Protein AF-A0A353MZP3-F1 (afdb_monomer_lite)

pLDDT: mean 72.42, std 16.49, range [34.41, 90.56]

Structure (mmCIF, N/CA/C/O backbone):
data_AF-A0A353MZP3-F1
#
_entry.id   AF-A0A353MZP3-F1
#
loop_
_atom_site.group_PDB
_atom_site.id
_atom_site.type_symbol
_atom_site.label_atom_id
_atom_site.label_alt_id
_atom_site.label_comp_id
_atom_site.label_asym_id
_atom_site.label_entity_id
_atom_site.label_seq_id
_atom_site.pdbx_PDB_ins_code
_atom_site.Cartn_x
_atom_site.Cartn_y
_atom_site.Cartn_z
_atom_site.occupancy
_atom_site.B_iso_or_equiv
_atom_site.auth_seq_id
_atom_site.auth_comp_id
_atom_site.auth_asym_id
_atom_site.auth_atom_id
_atom_site.pdbx_PDB_model_num
ATOM 1 N N . MET A 1 1 ? -11.191 3.574 20.725 1.00 36.97 1 MET A N 1
ATOM 2 C CA . MET A 1 1 ? -10.470 3.127 19.517 1.00 36.97 1 MET A CA 1
ATOM 3 C C . MET A 1 1 ? -11.406 2.158 18.813 1.00 36.97 1 MET A C 1
ATOM 5 O O . MET A 1 1 ? -11.635 1.084 19.349 1.00 36.97 1 MET A O 1
ATOM 9 N N . ASN A 1 2 ? -12.088 2.590 17.748 1.00 42.94 2 ASN A N 1
ATOM 10 C CA . ASN A 1 2 ? -12.991 1.704 17.008 1.00 42.94 2 ASN A CA 1
ATOM 11 C C . ASN A 1 2 ? -12.104 0.687 16.292 1.00 42.94 2 ASN A C 1
ATOM 13 O O . ASN A 1 2 ? -11.381 1.053 15.367 1.00 42.94 2 ASN A O 1
ATOM 17 N N . ILE A 1 3 ? -12.081 -0.548 16.783 1.00 54.28 3 ILE A N 1
ATOM 18 C CA . ILE A 1 3 ? -11.418 -1.648 16.094 1.00 54.28 3 ILE A CA 1
ATOM 19 C C . ILE A 1 3 ? -12.258 -1.867 14.838 1.00 54.28 3 ILE A C 1
ATOM 21 O O . ILE A 1 3 ? -13.345 -2.433 14.917 1.00 54.28 3 ILE A O 1
ATOM 25 N N . ARG A 1 4 ? -11.820 -1.313 13.701 1.00 66.94 4 ARG A N 1
ATOM 26 C CA . ARG A 1 4 ? -12.388 -1.700 12.409 1.00 66.94 4 ARG A CA 1
ATOM 27 C C . ARG A 1 4 ? -12.164 -3.203 12.275 1.00 66.94 4 ARG A C 1
ATOM 29 O O . ARG A 1 4 ? -11.024 -3.654 12.357 1.00 66.94 4 ARG A O 1
ATOM 36 N N . ASP A 1 5 ? -13.256 -3.946 12.154 1.00 86.06 5 ASP A N 1
ATOM 37 C CA . ASP A 1 5 ? -13.238 -5.398 12.020 1.00 86.06 5 ASP A CA 1
ATOM 38 C C . ASP A 1 5 ? -12.998 -5.784 10.554 1.00 86.06 5 ASP A C 1
ATOM 40 O O . ASP A 1 5 ? -13.508 -5.140 9.633 1.00 86.06 5 ASP A O 1
ATOM 44 N N . TYR A 1 6 ? -12.229 -6.850 10.346 1.00 86.38 6 TYR A N 1
ATOM 45 C CA . TYR A 1 6 ? -11.888 -7.406 9.038 1.00 86.38 6 TYR A CA 1
ATOM 46 C C . TYR A 1 6 ? -13.124 -7.683 8.182 1.00 86.38 6 TYR A C 1
ATOM 48 O O . TYR A 1 6 ? -13.142 -7.361 6.996 1.00 86.38 6 TYR A O 1
ATOM 56 N N . ARG A 1 7 ? -14.187 -8.224 8.790 1.00 88.62 7 ARG A N 1
ATOM 57 C CA . ARG A 1 7 ? -15.443 -8.510 8.082 1.00 88.62 7 ARG A CA 1
ATOM 58 C C . ARG A 1 7 ? -16.102 -7.249 7.543 1.00 88.62 7 ARG A C 1
ATOM 60 O O . ARG A 1 7 ? -16.506 -7.221 6.389 1.00 88.62 7 ARG A O 1
ATOM 67 N N . SER A 1 8 ? -16.147 -6.191 8.348 1.00 89.94 8 SER A N 1
ATOM 68 C CA . SER A 1 8 ? -16.701 -4.911 7.911 1.00 89.94 8 SER A CA 1
ATOM 69 C C . SER A 1 8 ? -15.875 -4.286 6.787 1.00 89.94 8 SER A C 1
ATOM 71 O O . SER A 1 8 ? -16.450 -3.712 5.871 1.00 89.94 8 SER A O 1
ATOM 73 N N . ALA A 1 9 ? -14.546 -4.433 6.817 1.00 88.00 9 ALA A N 1
ATOM 74 C CA . ALA A 1 9 ? -13.695 -3.998 5.712 1.00 88.00 9 ALA A CA 1
ATOM 75 C C . ALA A 1 9 ? -13.943 -4.814 4.436 1.00 88.00 9 ALA A C 1
ATOM 77 O O . ALA A 1 9 ? -14.056 -4.232 3.364 1.00 88.00 9 ALA A O 1
ATOM 78 N N . LEU A 1 10 ? -14.097 -6.139 4.529 1.00 88.94 10 LEU A N 1
ATOM 79 C CA . LEU A 1 10 ? -14.473 -6.955 3.372 1.00 88.94 10 LEU A CA 1
ATOM 80 C C . LEU A 1 10 ? -15.817 -6.524 2.782 1.00 88.94 10 LEU A C 1
ATOM 82 O O . LEU A 1 10 ? -15.916 -6.352 1.570 1.00 88.94 10 LEU A O 1
ATOM 86 N N . ASP A 1 11 ? -16.835 -6.330 3.619 1.00 90.12 11 ASP A N 1
ATOM 87 C CA . ASP A 1 11 ? -18.167 -5.930 3.162 1.00 90.12 11 ASP A CA 1
ATOM 88 C C . ASP A 1 11 ? -18.134 -4.562 2.471 1.00 90.12 11 ASP A C 1
ATOM 90 O O . ASP A 1 11 ? -18.695 -4.412 1.387 1.00 90.12 11 ASP A O 1
ATOM 94 N N . ASN A 1 12 ? -17.397 -3.602 3.037 1.00 88.88 12 ASN A N 1
ATOM 95 C CA . ASN A 1 12 ? -17.161 -2.284 2.447 1.00 88.88 12 ASN A CA 1
ATOM 96 C C . ASN A 1 12 ? -16.471 -2.357 1.078 1.00 88.88 12 ASN A C 1
ATOM 98 O O . ASN A 1 12 ? -16.861 -1.660 0.140 1.00 88.88 12 ASN A O 1
ATOM 102 N N . LEU A 1 13 ? -15.453 -3.211 0.943 1.00 88.62 13 LEU A N 1
ATOM 103 C CA . LEU A 1 13 ? -14.726 -3.391 -0.314 1.00 88.62 13 LEU A CA 1
ATOM 104 C C . LEU A 1 13 ? -15.581 -4.076 -1.387 1.00 88.62 13 LEU A C 1
ATOM 106 O O . LEU A 1 13 ? -15.417 -3.780 -2.569 1.00 88.62 13 LEU A O 1
ATOM 110 N N . LYS A 1 14 ? -16.516 -4.949 -0.995 1.00 86.88 14 LYS A N 1
ATOM 111 C CA . LYS A 1 14 ? -17.487 -5.570 -1.911 1.00 86.88 14 LYS A CA 1
ATOM 112 C C . LYS A 1 14 ? -18.559 -4.583 -2.370 1.00 86.88 14 LYS A C 1
ATOM 114 O O . LYS A 1 14 ? -18.944 -4.594 -3.535 1.00 86.88 14 LYS A O 1
ATOM 119 N N . SER A 1 15 ? -19.062 -3.748 -1.462 1.00 85.56 15 SER A N 1
ATOM 120 C CA . SER A 1 15 ? -20.123 -2.773 -1.747 1.00 85.56 15 SER A CA 1
ATOM 121 C C . SER A 1 15 ? -19.608 -1.466 -2.357 1.00 85.56 15 SER A C 1
ATOM 123 O O . SER A 1 15 ? -20.414 -0.651 -2.809 1.00 85.56 15 SER A O 1
ATOM 125 N N . GLY A 1 16 ? -18.291 -1.235 -2.343 1.00 79.44 16 GLY A N 1
ATOM 126 C CA . GLY A 1 16 ? -17.685 0.041 -2.725 1.00 79.44 16 GLY A CA 1
ATOM 127 C C . GLY A 1 16 ? -18.043 1.186 -1.771 1.00 79.44 16 GLY A C 1
ATOM 128 O O . GLY A 1 16 ? -18.012 2.349 -2.170 1.00 79.44 16 GLY A O 1
ATOM 129 N N . SER A 1 17 ? -18.429 0.878 -0.529 1.00 76.69 17 SER A N 1
ATOM 130 C CA . SER A 1 17 ? -18.830 1.870 0.471 1.00 76.69 17 SER A CA 1
ATOM 131 C C . SER A 1 17 ? -17.737 2.102 1.508 1.00 76.69 17 SER A C 1
ATOM 133 O O . SER A 1 17 ? -17.107 1.153 1.953 1.00 76.69 17 SER A O 1
ATOM 135 N N . GLY A 1 18 ? -17.579 3.337 1.985 1.00 80.19 18 GLY A N 1
ATOM 136 C CA . GLY A 1 18 ? -16.628 3.656 3.053 1.00 80.19 18 GLY A CA 1
ATOM 137 C C . GLY A 1 18 ? -15.272 4.141 2.538 1.00 80.19 18 GLY A C 1
ATOM 138 O O . GLY A 1 18 ? -15.179 4.727 1.463 1.00 80.19 18 GLY A O 1
ATOM 139 N N . ASP A 1 19 ? -14.227 3.963 3.349 1.00 85.00 19 ASP A N 1
ATOM 140 C CA . ASP A 1 19 ? -12.857 4.367 3.006 1.00 85.00 19 ASP A CA 1
ATOM 141 C C . ASP A 1 19 ? -12.103 3.163 2.438 1.00 85.00 19 ASP A C 1
ATOM 143 O O . ASP A 1 19 ? -11.431 2.432 3.171 1.00 85.00 19 ASP A O 1
ATOM 147 N N . THR A 1 20 ? -12.222 2.982 1.120 1.00 86.12 20 THR A N 1
ATOM 148 C CA . THR A 1 20 ? -11.627 1.876 0.361 1.00 86.12 20 THR A CA 1
ATOM 149 C C . THR A 1 20 ? -10.136 1.707 0.647 1.00 86.12 20 THR A C 1
ATOM 151 O O . THR A 1 20 ? -9.662 0.585 0.775 1.00 86.12 20 THR A O 1
ATOM 154 N N . ILE A 1 21 ? -9.381 2.801 0.793 1.00 84.19 21 ILE A N 1
ATOM 155 C CA . ILE A 1 21 ? -7.928 2.733 1.010 1.00 84.19 21 ILE A CA 1
ATOM 156 C C . ILE A 1 21 ? -7.632 2.171 2.400 1.00 84.19 21 ILE A C 1
ATOM 158 O O . ILE A 1 21 ? -6.801 1.278 2.550 1.00 84.19 21 ILE A O 1
ATOM 162 N N . ALA A 1 22 ? -8.315 2.675 3.428 1.00 84.50 22 ALA A N 1
ATOM 163 C CA . ALA A 1 22 ? -8.129 2.173 4.786 1.00 84.50 22 ALA A CA 1
ATOM 164 C C . ALA A 1 22 ? -8.603 0.722 4.955 1.00 84.50 22 ALA A C 1
ATOM 166 O O . ALA A 1 22 ? -8.015 -0.013 5.748 1.00 84.50 22 ALA A O 1
ATOM 167 N N . ASP A 1 23 ? -9.612 0.295 4.199 1.00 88.88 23 ASP A N 1
ATOM 168 C CA . ASP A 1 23 ? -10.102 -1.081 4.243 1.00 88.88 23 ASP A CA 1
ATOM 169 C C . ASP A 1 23 ? -9.163 -2.043 3.485 1.00 88.88 23 ASP A C 1
ATOM 171 O O . ASP A 1 23 ? -8.871 -3.125 3.995 1.00 88.88 23 ASP A O 1
ATOM 175 N N . ILE A 1 24 ? -8.575 -1.623 2.354 1.00 88.19 24 ILE A N 1
ATOM 176 C CA . ILE A 1 24 ? -7.490 -2.356 1.669 1.00 88.19 24 ILE A CA 1
ATOM 177 C C . ILE A 1 24 ? -6.274 -2.514 2.588 1.00 88.19 24 ILE A C 1
ATOM 179 O O . ILE A 1 24 ? -5.744 -3.613 2.727 1.00 88.19 24 ILE A O 1
ATOM 183 N N . GLU A 1 25 ? -5.828 -1.437 3.239 1.00 86.69 25 GLU A N 1
ATOM 184 C CA . GLU A 1 25 ? -4.695 -1.494 4.170 1.00 86.69 25 GLU A CA 1
ATOM 185 C C . GLU A 1 25 ? -4.972 -2.413 5.362 1.00 86.69 25 GLU A C 1
ATOM 187 O O . GLU A 1 25 ? -4.061 -3.078 5.859 1.00 86.69 25 GLU A O 1
ATOM 192 N N . LEU A 1 26 ? -6.219 -2.454 5.840 1.00 89.12 26 LEU A N 1
ATOM 193 C CA . LEU A 1 26 ? -6.601 -3.389 6.886 1.00 89.12 26 LEU A CA 1
ATOM 194 C C . LEU A 1 26 ? -6.491 -4.824 6.375 1.00 89.12 26 LEU A C 1
ATOM 196 O O . LEU A 1 26 ? -5.805 -5.617 7.006 1.00 89.12 26 LEU A O 1
ATOM 200 N N . VAL A 1 27 ? -7.090 -5.151 5.228 1.00 88.69 27 VAL A N 1
ATOM 201 C CA . VAL A 1 27 ? -7.028 -6.501 4.641 1.00 88.69 27 VAL A CA 1
ATOM 202 C C . VAL A 1 27 ? -5.587 -6.927 4.330 1.00 88.69 27 VAL A C 1
ATOM 204 O O . VAL A 1 27 ? -5.222 -8.069 4.607 1.00 88.69 27 VAL A O 1
ATOM 207 N N . ALA A 1 28 ? -4.741 -6.013 3.848 1.00 87.12 28 ALA A N 1
ATOM 208 C CA . ALA A 1 28 ? -3.314 -6.256 3.636 1.00 87.12 28 ALA A CA 1
ATOM 209 C C . ALA A 1 28 ? -2.606 -6.705 4.928 1.00 87.12 28 ALA A C 1
ATOM 211 O O . ALA A 1 28 ? -1.893 -7.702 4.916 1.00 87.12 28 ALA A O 1
ATOM 212 N N . LYS A 1 29 ? -2.903 -6.081 6.077 1.00 87.50 29 LYS A N 1
ATOM 213 C CA . LYS A 1 29 ? -2.348 -6.509 7.379 1.00 87.50 29 LYS A CA 1
ATOM 214 C C . LYS A 1 29 ? -2.755 -7.929 7.778 1.00 87.50 29 LYS A C 1
ATOM 216 O O . LYS A 1 29 ? -2.007 -8.596 8.488 1.00 87.50 29 LYS A O 1
ATOM 221 N N . TYR A 1 30 ? -3.937 -8.392 7.371 1.00 87.56 30 TYR A N 1
ATOM 222 C CA . TYR A 1 30 ? -4.359 -9.776 7.617 1.00 87.56 30 TYR A CA 1
ATOM 223 C C . TYR A 1 30 ? -3.610 -10.763 6.707 1.00 87.56 30 TYR A C 1
ATOM 225 O O . TYR A 1 30 ? -3.287 -11.867 7.154 1.00 87.56 30 TYR A O 1
ATOM 233 N N . LEU A 1 31 ? -3.279 -10.366 5.469 1.00 85.25 31 LEU A N 1
ATOM 234 C CA . LEU A 1 31 ? -2.391 -11.140 4.591 1.00 85.25 31 LEU A CA 1
ATOM 235 C C . LEU A 1 31 ? -0.981 -11.257 5.199 1.00 85.25 31 LEU A C 1
ATOM 237 O O . LEU A 1 31 ? -0.419 -12.351 5.216 1.00 85.25 31 LEU A O 1
ATOM 241 N N . ASP A 1 32 ? -0.448 -10.176 5.776 1.00 84.25 32 ASP A N 1
ATOM 242 C CA . ASP A 1 32 ? 0.891 -10.135 6.402 1.00 84.25 32 ASP A CA 1
ATOM 243 C C . ASP A 1 32 ? 1.037 -11.147 7.527 1.00 84.25 32 ASP A C 1
ATOM 245 O O . ASP A 1 32 ? 2.025 -11.875 7.641 1.00 84.25 32 ASP A O 1
ATOM 249 N N . ARG A 1 33 ? -0.002 -11.216 8.356 1.00 85.44 33 ARG A N 1
ATOM 250 C CA . ARG A 1 33 ? -0.075 -12.119 9.504 1.00 85.44 33 ARG A CA 1
ATOM 251 C C . ARG A 1 33 ? -0.384 -13.557 9.101 1.00 85.44 33 ARG A C 1
ATOM 253 O O . ARG A 1 33 ? -0.426 -14.423 9.971 1.00 85.44 33 ARG A O 1
ATOM 260 N N . LYS A 1 34 ? -0.584 -13.819 7.802 1.00 82.56 34 LYS A N 1
ATOM 261 C CA . LYS A 1 34 ? -1.030 -15.106 7.248 1.00 82.56 34 LYS A CA 1
ATOM 262 C C . LYS A 1 34 ? -2.349 -15.582 7.865 1.00 82.56 34 LYS A C 1
ATOM 264 O O . LYS A 1 34 ? -2.615 -16.779 7.914 1.00 82.56 34 LYS A O 1
ATOM 269 N N . GLU A 1 35 ? -3.160 -14.644 8.350 1.00 85.31 35 GLU A N 1
ATOM 270 C CA . GLU A 1 35 ? -4.487 -14.925 8.904 1.00 85.31 35 GLU A CA 1
ATOM 271 C C . GLU A 1 35 ? -5.492 -15.201 7.781 1.00 85.31 35 GLU A C 1
ATOM 273 O O . GLU A 1 35 ? -6.464 -15.925 7.982 1.00 85.31 35 GLU A O 1
ATOM 278 N N . VAL A 1 36 ? -5.230 -14.651 6.592 1.00 85.56 36 VAL A N 1
ATOM 279 C CA . VAL A 1 36 ? -6.005 -14.858 5.365 1.00 85.56 36 VAL A CA 1
ATOM 280 C C . VAL A 1 36 ? -5.055 -15.025 4.182 1.00 85.56 36 VAL A C 1
ATOM 282 O O . VAL A 1 36 ? -3.887 -14.638 4.257 1.00 85.56 36 VAL A O 1
ATOM 285 N N . ASN A 1 37 ? -5.536 -15.599 3.080 1.00 87.19 37 ASN A N 1
ATOM 286 C CA . ASN A 1 37 ? -4.769 -15.717 1.839 1.00 87.19 37 ASN A CA 1
ATOM 287 C C . ASN A 1 37 ? -5.517 -15.093 0.642 1.00 87.19 37 ASN A C 1
ATOM 289 O O . ASN A 1 37 ? -6.703 -14.775 0.719 1.00 87.19 37 ASN A O 1
ATOM 293 N N . LEU A 1 38 ? -4.827 -14.920 -0.491 1.00 86.81 38 LEU A N 1
ATOM 294 C CA . LEU A 1 38 ? -5.409 -14.303 -1.693 1.00 86.81 38 LEU A CA 1
ATOM 295 C C . LEU A 1 38 ? -6.564 -15.116 -2.301 1.00 86.81 38 LEU A C 1
ATOM 297 O O . LEU A 1 38 ? -7.478 -14.542 -2.893 1.00 86.81 38 LEU A O 1
ATOM 301 N N . LEU A 1 39 ? -6.540 -16.446 -2.159 1.00 87.44 39 LEU A N 1
ATOM 302 C CA . LEU A 1 39 ? -7.625 -17.304 -2.640 1.00 87.44 39 LEU A CA 1
ATOM 303 C C . LEU A 1 39 ? -8.894 -17.091 -1.814 1.00 87.44 39 LEU A C 1
ATOM 305 O O . LEU A 1 39 ? -9.983 -17.107 -2.383 1.00 87.44 39 LEU A O 1
ATOM 309 N N . ASP A 1 40 ? -8.764 -16.841 -0.512 1.00 87.88 40 ASP A N 1
ATOM 310 C CA . ASP A 1 40 ? -9.896 -16.509 0.354 1.00 87.88 40 ASP A CA 1
ATOM 311 C C . ASP A 1 40 ? -10.520 -15.178 -0.077 1.00 87.88 40 ASP A C 1
ATOM 313 O O . ASP A 1 40 ? -11.724 -15.118 -0.306 1.00 87.88 40 ASP A O 1
ATOM 317 N N . LEU A 1 41 ? -9.705 -14.145 -0.326 1.00 87.62 41 LEU A N 1
ATOM 318 C CA . LEU A 1 41 ? -10.181 -12.847 -0.830 1.00 87.62 41 LEU A CA 1
ATOM 319 C C . LEU A 1 41 ? -10.937 -12.971 -2.161 1.00 87.62 41 LEU A C 1
ATOM 321 O O . LEU A 1 41 ? -11.970 -12.330 -2.365 1.00 87.62 41 LEU A O 1
ATOM 325 N N . ARG A 1 42 ? -10.451 -13.834 -3.060 1.00 86.44 42 ARG A N 1
ATOM 326 C CA . ARG A 1 42 ? -11.118 -14.127 -4.332 1.00 86.44 42 ARG A CA 1
ATOM 327 C C . ARG A 1 42 ? -12.445 -14.859 -4.135 1.00 86.44 42 ARG A C 1
ATOM 329 O O . ARG A 1 42 ? -13.423 -14.525 -4.797 1.00 86.44 42 ARG A O 1
ATOM 336 N N . ARG A 1 43 ? -12.491 -15.847 -3.236 1.00 90.56 43 ARG A N 1
ATOM 337 C CA . ARG A 1 43 ? -13.716 -16.601 -2.901 1.00 90.56 43 ARG A CA 1
ATOM 338 C C . ARG A 1 43 ? -14.774 -15.723 -2.242 1.00 90.56 43 ARG A C 1
ATOM 340 O O . ARG A 1 43 ? -15.958 -15.933 -2.470 1.00 90.56 43 ARG A O 1
ATOM 347 N N . GLU A 1 44 ? -14.344 -14.722 -1.485 1.00 87.31 44 GLU A N 1
ATOM 348 C CA . GLU A 1 44 ? -15.206 -13.708 -0.878 1.00 87.31 44 GLU A CA 1
ATOM 349 C C . GLU A 1 44 ? -15.833 -12.751 -1.911 1.00 87.31 44 GLU A C 1
ATOM 351 O O . GLU A 1 44 ? -16.739 -11.992 -1.566 1.00 87.31 44 GLU A O 1
ATOM 356 N N . GLY A 1 45 ? -15.401 -12.802 -3.176 1.00 87.50 45 GLY A N 1
ATOM 357 C CA . GLY A 1 45 ? -15.976 -12.020 -4.271 1.00 87.50 45 GLY A CA 1
ATOM 358 C C . GLY A 1 45 ? -15.388 -10.618 -4.410 1.00 87.50 45 GLY A C 1
ATOM 359 O O . GLY A 1 45 ? -16.048 -9.739 -4.960 1.00 87.50 45 GLY A O 1
ATOM 360 N N . LEU A 1 46 ? -14.169 -10.385 -3.911 1.00 87.38 46 LEU A N 1
ATOM 361 C CA . LEU A 1 46 ? -13.512 -9.095 -4.098 1.00 87.38 46 LEU A CA 1
ATOM 362 C C . LEU A 1 46 ? -13.112 -8.866 -5.570 1.00 87.38 46 LEU A C 1
ATOM 364 O O . LEU A 1 46 ? -12.651 -9.799 -6.235 1.00 87.38 46 LEU A O 1
ATOM 368 N N . PRO A 1 47 ? -13.235 -7.625 -6.077 1.00 87.00 47 PRO A N 1
ATOM 369 C CA . PRO A 1 47 ? -12.705 -7.237 -7.380 1.00 87.00 47 PRO A CA 1
ATOM 370 C C . PRO A 1 47 ? -11.199 -7.510 -7.499 1.00 87.00 47 PRO A C 1
ATOM 372 O O . PRO A 1 47 ? -10.450 -7.297 -6.543 1.00 87.00 47 PRO A O 1
ATOM 375 N N . GLY A 1 48 ? -10.740 -7.909 -8.690 1.00 80.56 48 GLY A N 1
ATOM 376 C CA . GLY A 1 48 ? -9.323 -8.208 -8.950 1.00 80.56 48 GLY A CA 1
ATOM 377 C C . GLY A 1 48 ? -8.387 -7.049 -8.595 1.00 80.56 48 GLY A C 1
ATOM 378 O O . GLY A 1 48 ? -7.389 -7.256 -7.918 1.00 80.56 48 GLY A O 1
ATOM 379 N N . GLU A 1 49 ? -8.779 -5.816 -8.924 1.00 83.06 49 GLU A N 1
ATOM 380 C CA . GLU A 1 49 ? -8.014 -4.600 -8.605 1.00 83.06 49 GLU A CA 1
ATOM 381 C C . GLU A 1 49 ? -7.783 -4.409 -7.096 1.00 83.06 49 GLU A C 1
ATOM 383 O O . GLU A 1 49 ? -6.725 -3.926 -6.685 1.00 83.06 49 GLU A O 1
ATOM 388 N N . ILE A 1 50 ? -8.760 -4.808 -6.270 1.00 86.81 50 ILE A N 1
ATOM 389 C CA . ILE A 1 50 ? -8.687 -4.744 -4.804 1.00 86.81 50 ILE A CA 1
ATOM 390 C C . ILE A 1 50 ? -7.777 -5.851 -4.273 1.00 86.81 50 ILE A C 1
ATOM 392 O O . ILE A 1 50 ? -6.959 -5.595 -3.392 1.00 86.81 50 ILE A O 1
ATOM 396 N N . ILE A 1 51 ? -7.880 -7.065 -4.819 1.00 85.00 51 ILE A N 1
ATOM 397 C CA . ILE A 1 51 ? -7.009 -8.191 -4.449 1.00 85.00 51 ILE A CA 1
ATOM 398 C C . ILE A 1 51 ? -5.548 -7.852 -4.762 1.00 85.00 51 ILE A C 1
ATOM 400 O O . ILE A 1 51 ? -4.684 -8.027 -3.901 1.00 85.00 51 ILE A O 1
ATOM 404 N N . ASP A 1 52 ? -5.288 -7.303 -5.948 1.00 82.12 52 ASP A N 1
ATOM 405 C CA . ASP A 1 52 ? -3.960 -6.856 -6.363 1.00 82.12 52 ASP A CA 1
ATOM 406 C C . ASP A 1 52 ? -3.439 -5.744 -5.449 1.00 82.12 52 ASP A C 1
ATOM 408 O O . ASP A 1 52 ? -2.282 -5.774 -5.032 1.00 82.12 52 ASP A O 1
ATOM 412 N N . ALA A 1 53 ? -4.293 -4.791 -5.064 1.00 83.00 53 ALA A N 1
ATOM 413 C CA . ALA A 1 53 ? -3.910 -3.736 -4.133 1.00 83.00 53 ALA A CA 1
ATOM 414 C C . ALA A 1 53 ? -3.560 -4.283 -2.739 1.00 83.00 53 ALA A C 1
ATOM 416 O O . ALA A 1 53 ? -2.531 -3.905 -2.179 1.00 83.00 53 ALA A O 1
ATOM 417 N N . CYS A 1 54 ? -4.359 -5.209 -2.199 1.00 84.94 54 CYS A N 1
ATOM 418 C CA . CYS A 1 54 ? -4.079 -5.887 -0.931 1.00 84.94 54 CYS A CA 1
ATOM 419 C C . CYS A 1 54 ? -2.756 -6.665 -0.984 1.00 84.94 54 CYS A C 1
ATOM 421 O O . CYS A 1 54 ? -1.959 -6.591 -0.050 1.00 84.94 54 CYS A O 1
ATOM 423 N N . PHE A 1 55 ? -2.495 -7.376 -2.085 1.00 83.62 55 PHE A N 1
ATOM 424 C CA . PHE A 1 55 ? -1.238 -8.092 -2.295 1.00 83.62 55 PHE A CA 1
ATOM 425 C C . PHE A 1 55 ? -0.039 -7.139 -2.338 1.00 83.62 55 PHE A C 1
ATOM 427 O O . PHE A 1 55 ? 0.952 -7.357 -1.642 1.00 83.62 55 PHE A O 1
ATOM 434 N N . LEU A 1 56 ? -0.128 -6.060 -3.116 1.00 79.75 56 LEU A N 1
ATOM 435 C CA . LEU A 1 56 ? 0.957 -5.089 -3.261 1.00 79.75 56 LEU A CA 1
ATOM 436 C C . LEU A 1 56 ? 1.252 -4.320 -1.961 1.00 79.75 56 LEU A C 1
ATOM 438 O O . LEU A 1 56 ? 2.396 -3.917 -1.749 1.00 79.75 56 LEU A O 1
ATOM 442 N N . LEU A 1 57 ? 0.244 -4.127 -1.102 1.00 80.31 57 LEU A N 1
ATOM 443 C CA . LEU A 1 57 ? 0.362 -3.402 0.168 1.00 80.31 57 LEU A CA 1
ATOM 444 C C . LEU A 1 57 ? 0.732 -4.273 1.373 1.00 80.31 57 LEU A C 1
ATOM 446 O O . LEU A 1 57 ? 1.157 -3.713 2.384 1.00 80.31 57 LEU A O 1
ATOM 450 N N . SER A 1 58 ? 0.596 -5.597 1.271 1.00 82.56 58 SER A N 1
ATOM 451 C CA . SER A 1 58 ? 1.116 -6.538 2.271 1.00 82.56 58 SER A CA 1
ATOM 452 C C . SER A 1 58 ? 2.631 -6.327 2.493 1.00 82.56 58 SER A C 1
ATOM 454 O O . SER A 1 58 ? 3.302 -5.789 1.612 1.00 82.56 58 SER A O 1
ATOM 456 N N . ASP A 1 59 ? 3.197 -6.745 3.633 1.00 66.50 59 ASP A N 1
ATOM 457 C CA . ASP A 1 59 ? 4.576 -6.582 4.153 1.00 66.50 59 ASP A CA 1
ATOM 458 C C . ASP A 1 59 ? 5.691 -7.034 3.183 1.00 66.50 59 ASP A C 1
ATOM 460 O O . ASP A 1 59 ? 6.884 -6.890 3.438 1.00 66.50 59 ASP A O 1
ATOM 464 N N . CYS A 1 60 ? 5.323 -7.496 1.991 1.00 51.94 60 CYS A N 1
ATOM 465 C CA . CYS A 1 60 ? 6.165 -7.486 0.799 1.00 51.94 60 CYS A CA 1
ATOM 466 C C . CYS A 1 60 ? 6.447 -6.061 0.246 1.00 51.94 60 CYS A C 1
ATOM 468 O O . CYS A 1 60 ? 7.147 -5.916 -0.763 1.00 51.94 60 CYS A O 1
ATOM 470 N N . GLY A 1 61 ? 5.854 -5.009 0.820 1.00 52.53 61 GLY A N 1
ATOM 471 C CA . GLY A 1 61 ? 5.728 -3.676 0.225 1.00 52.53 61 GLY A CA 1
ATOM 472 C C . GLY A 1 61 ? 6.637 -2.580 0.785 1.00 52.53 61 GLY A C 1
ATOM 473 O O . GLY A 1 61 ? 6.626 -1.485 0.232 1.00 52.53 61 GLY A O 1
ATOM 474 N N . ASP A 1 62 ? 7.419 -2.802 1.846 1.00 54.84 62 ASP A N 1
ATOM 475 C CA . ASP A 1 62 ? 8.312 -1.766 2.415 1.00 54.84 62 ASP A CA 1
ATOM 476 C C . ASP A 1 62 ? 9.659 -1.626 1.696 1.00 54.84 62 ASP A C 1
ATOM 478 O O . ASP A 1 62 ? 10.465 -0.756 2.018 1.00 54.84 62 ASP A O 1
ATOM 482 N N . SER A 1 63 ? 9.861 -2.417 0.645 1.00 58.16 63 SER A N 1
ATOM 483 C CA . SER A 1 63 ? 11.003 -2.258 -0.241 1.00 58.16 63 SER A CA 1
ATOM 484 C C . SER A 1 63 ? 10.844 -1.010 -1.112 1.00 58.16 63 SER A C 1
ATOM 486 O O . SER A 1 63 ? 9.967 -0.946 -1.972 1.00 58.16 63 SER A O 1
ATOM 488 N N . LEU A 1 64 ? 11.748 -0.046 -0.931 1.00 66.62 64 LEU A N 1
ATOM 489 C CA . LEU A 1 64 ? 11.941 1.095 -1.835 1.00 66.62 64 LEU A CA 1
ATOM 490 C C . LEU A 1 64 ? 12.663 0.691 -3.139 1.00 66.62 64 LEU A C 1
ATOM 492 O O . LEU A 1 64 ? 13.202 1.547 -3.839 1.00 66.62 64 LEU A O 1
ATOM 496 N N . ALA A 1 65 ? 12.720 -0.608 -3.455 1.00 71.19 65 ALA A N 1
ATOM 497 C CA . ALA A 1 65 ? 13.331 -1.101 -4.680 1.00 71.19 65 ALA A CA 1
ATOM 498 C C . ALA A 1 65 ? 12.554 -0.603 -5.918 1.00 71.19 65 ALA A C 1
ATOM 500 O O . ALA A 1 65 ? 11.318 -0.679 -5.928 1.00 71.19 65 ALA A O 1
ATOM 501 N N . PRO A 1 66 ? 13.249 -0.134 -6.971 1.00 67.00 66 PRO A N 1
ATOM 502 C CA . PRO A 1 66 ? 12.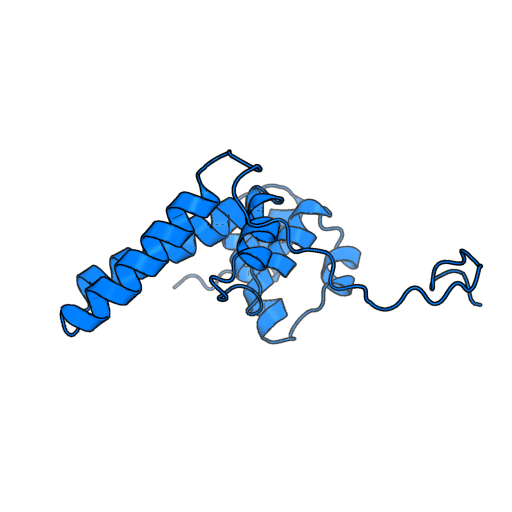628 0.393 -8.187 1.00 67.00 66 PRO A CA 1
ATOM 503 C C . PRO A 1 66 ? 11.568 -0.529 -8.801 1.00 67.00 66 PRO A C 1
ATOM 505 O O . PRO A 1 66 ? 10.488 -0.074 -9.169 1.00 67.00 66 PRO A O 1
ATOM 508 N N . GLU A 1 67 ? 11.828 -1.834 -8.843 1.00 70.56 67 GLU A N 1
ATOM 509 C CA . GLU A 1 67 ? 10.938 -2.840 -9.429 1.00 70.56 67 GLU A CA 1
ATOM 510 C C . GLU A 1 67 ? 9.614 -2.929 -8.666 1.00 70.56 67 GLU A C 1
ATOM 512 O O . GLU A 1 67 ? 8.539 -3.057 -9.249 1.00 70.56 67 GLU A O 1
ATOM 517 N N . ARG A 1 68 ? 9.677 -2.794 -7.338 1.00 75.12 68 ARG A N 1
ATOM 518 C CA . ARG A 1 68 ? 8.495 -2.805 -6.470 1.00 75.12 68 ARG A CA 1
ATOM 519 C C . ARG A 1 68 ? 7.708 -1.506 -6.594 1.00 75.12 68 ARG A C 1
ATOM 521 O O . ARG A 1 68 ? 6.479 -1.551 -6.625 1.00 75.12 68 ARG A O 1
ATOM 528 N N . LEU A 1 69 ? 8.395 -0.371 -6.726 1.00 72.19 69 LEU A N 1
ATOM 529 C CA . LEU A 1 69 ? 7.758 0.919 -7.000 1.00 72.19 69 LEU A CA 1
ATOM 530 C C . LEU A 1 69 ? 7.031 0.910 -8.354 1.00 72.19 69 LEU A C 1
ATOM 532 O O . LEU A 1 69 ? 5.921 1.432 -8.435 1.00 72.19 69 LEU A O 1
ATOM 536 N N . CYS A 1 70 ? 7.579 0.249 -9.379 1.00 73.94 70 CYS A N 1
ATOM 537 C CA . CYS A 1 70 ? 6.892 0.043 -10.660 1.00 73.94 70 CYS A CA 1
ATOM 538 C C . CYS A 1 70 ? 5.576 -0.729 -10.487 1.00 73.94 70 CYS A C 1
ATOM 540 O O . CYS A 1 70 ? 4.531 -0.278 -10.957 1.00 73.94 70 CYS A O 1
ATOM 542 N N . CYS A 1 71 ? 5.601 -1.859 -9.768 1.00 75.44 71 CYS A N 1
ATOM 543 C CA . CYS A 1 71 ? 4.396 -2.652 -9.504 1.00 75.44 71 CYS A CA 1
ATOM 544 C C . CYS A 1 71 ? 3.335 -1.860 -8.724 1.00 75.44 71 CYS A C 1
ATOM 546 O O . CYS A 1 71 ? 2.148 -1.953 -9.025 1.00 75.44 71 CYS A O 1
ATOM 548 N N . LEU A 1 72 ? 3.756 -1.057 -7.742 1.00 78.75 72 LEU A N 1
ATOM 549 C CA . LEU A 1 72 ? 2.858 -0.193 -6.974 1.00 78.75 72 LEU A CA 1
ATOM 550 C C . LEU A 1 72 ? 2.227 0.897 -7.843 1.00 78.75 72 LEU A C 1
ATOM 552 O O . LEU A 1 72 ? 1.037 1.158 -7.707 1.00 78.75 72 LEU A O 1
ATOM 556 N N . ARG A 1 73 ? 2.994 1.510 -8.753 1.00 79.31 73 ARG A N 1
ATOM 557 C CA . ARG A 1 73 ? 2.483 2.522 -9.691 1.00 79.31 73 ARG A CA 1
ATOM 558 C C . ARG A 1 73 ? 1.453 1.968 -10.665 1.00 79.31 73 ARG A C 1
ATOM 560 O O . ARG A 1 73 ? 0.510 2.679 -10.997 1.00 79.31 73 ARG A O 1
ATOM 567 N N . ALA A 1 74 ? 1.633 0.725 -11.109 1.00 80.69 74 ALA A N 1
ATOM 568 C CA . ALA A 1 74 ? 0.734 0.074 -12.056 1.00 80.69 74 ALA A CA 1
ATOM 569 C C . ALA A 1 74 ? -0.686 -0.138 -11.494 1.00 80.69 74 ALA A C 1
ATOM 571 O O . ALA A 1 74 ? -1.632 -0.256 -12.269 1.00 80.69 74 ALA A O 1
ATOM 572 N N . ASN A 1 75 ? -0.857 -0.143 -10.164 1.00 81.12 75 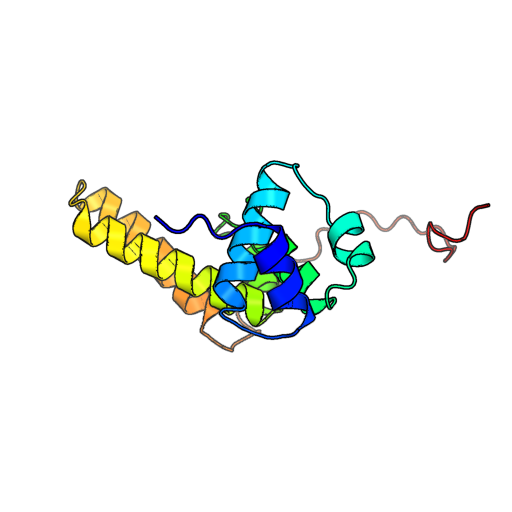ASN A N 1
ATOM 573 C CA . ASN A 1 75 ? -2.160 -0.244 -9.510 1.00 81.12 75 ASN A CA 1
ATOM 574 C C . ASN A 1 75 ? -2.514 1.077 -8.784 1.00 81.12 75 ASN A C 1
ATOM 576 O O . ASN A 1 75 ? -1.918 1.389 -7.750 1.00 81.12 75 ASN A O 1
ATOM 580 N N . PRO A 1 76 ? -3.511 1.855 -9.257 1.00 82.69 76 PRO A N 1
ATOM 581 C CA . PRO A 1 76 ? -3.860 3.153 -8.670 1.00 82.69 76 PRO A CA 1
ATOM 582 C C . PRO A 1 76 ? -4.244 3.111 -7.183 1.00 82.69 76 PRO A C 1
ATOM 584 O O . PRO A 1 76 ? -3.946 4.057 -6.448 1.00 82.69 76 PRO A O 1
ATOM 587 N N . LEU A 1 77 ? -4.884 2.027 -6.730 1.00 83.81 77 LEU A N 1
ATOM 588 C CA . LEU A 1 77 ? -5.289 1.846 -5.333 1.00 83.81 77 LEU A CA 1
ATOM 589 C C . LEU A 1 77 ? -4.067 1.577 -4.448 1.00 83.81 77 LEU A C 1
ATOM 591 O O . LEU A 1 77 ? -3.899 2.225 -3.412 1.00 83.81 77 LEU A O 1
ATOM 595 N N . ALA A 1 78 ? -3.177 0.688 -4.895 1.00 82.88 78 ALA A N 1
ATOM 596 C CA . ALA A 1 78 ? -1.924 0.391 -4.207 1.00 82.88 78 ALA A CA 1
ATOM 597 C C . ALA A 1 78 ? -1.004 1.620 -4.152 1.00 82.88 78 ALA A C 1
ATOM 599 O O . ALA A 1 78 ? -0.457 1.939 -3.094 1.00 82.88 78 ALA A O 1
ATOM 600 N N . ARG A 1 79 ? -0.897 2.360 -5.265 1.00 85.00 79 ARG A N 1
ATOM 601 C CA . ARG A 1 79 ? -0.174 3.635 -5.359 1.00 85.00 79 ARG A CA 1
ATOM 602 C C . ARG A 1 79 ? -0.660 4.626 -4.307 1.00 85.00 79 ARG A C 1
ATOM 604 O O . ARG A 1 79 ? 0.147 5.166 -3.553 1.00 85.00 79 ARG A O 1
ATOM 611 N N . SER A 1 80 ? -1.973 4.842 -4.238 1.00 84.38 80 SER A N 1
ATOM 612 C CA . SER A 1 80 ? -2.581 5.799 -3.308 1.00 84.38 80 SER A CA 1
ATOM 613 C C . SER A 1 80 ? -2.364 5.402 -1.842 1.00 84.38 80 SER A C 1
ATOM 615 O O . SER A 1 80 ? -1.930 6.227 -1.033 1.00 84.38 80 SER A O 1
ATOM 617 N N . GLY A 1 81 ? -2.570 4.121 -1.508 1.00 82.31 81 GLY A N 1
ATOM 618 C CA . GLY A 1 81 ? -2.308 3.593 -0.166 1.00 82.31 81 GLY A CA 1
ATOM 619 C C . GLY A 1 81 ? -0.835 3.707 0.238 1.00 82.31 81 GLY A C 1
ATOM 620 O O . GLY A 1 81 ? -0.513 4.178 1.331 1.00 82.31 81 GLY A O 1
ATOM 621 N N . LYS A 1 82 ? 0.095 3.372 -0.664 1.00 84.31 82 LYS A N 1
ATOM 622 C CA . LYS A 1 82 ? 1.529 3.460 -0.370 1.00 84.31 82 LYS A CA 1
ATOM 623 C C . LYS A 1 82 ? 2.002 4.904 -0.215 1.00 84.31 82 LYS A C 1
ATOM 625 O O . LYS A 1 82 ? 2.725 5.193 0.738 1.00 84.31 82 LYS A O 1
ATOM 630 N N . ALA A 1 83 ? 1.562 5.811 -1.088 1.00 85.12 83 ALA A N 1
ATOM 631 C CA . ALA A 1 83 ? 1.860 7.236 -0.969 1.00 85.12 83 ALA A CA 1
ATOM 632 C C . ALA A 1 83 ? 1.379 7.790 0.383 1.00 85.12 83 ALA A C 1
ATOM 634 O O . ALA A 1 83 ? 2.109 8.520 1.053 1.00 85.12 83 ALA A O 1
ATOM 635 N N . ARG A 1 84 ? 0.188 7.379 0.842 1.00 85.56 84 ARG A N 1
ATOM 636 C CA . ARG A 1 84 ? -0.327 7.732 2.173 1.00 85.56 84 ARG A CA 1
ATOM 637 C C . ARG A 1 84 ? 0.578 7.226 3.302 1.00 85.56 84 ARG A C 1
ATOM 639 O O . ARG A 1 84 ? 0.923 8.016 4.178 1.00 85.56 84 ARG A O 1
ATOM 646 N N . LYS A 1 85 ? 1.005 5.956 3.263 1.00 82.00 85 LYS A N 1
ATOM 647 C CA . LYS A 1 85 ? 1.924 5.371 4.263 1.00 82.00 85 LYS A CA 1
ATOM 648 C C . LYS A 1 85 ? 3.267 6.111 4.306 1.00 82.00 85 LYS A C 1
ATOM 650 O O . LYS A 1 85 ? 3.751 6.415 5.392 1.00 82.00 85 LYS A O 1
ATOM 655 N N . ILE A 1 86 ? 3.845 6.434 3.145 1.00 83.62 86 ILE A N 1
ATOM 656 C CA . ILE A 1 86 ? 5.122 7.162 3.043 1.00 83.62 86 ILE A CA 1
ATOM 657 C C . ILE A 1 86 ? 4.998 8.576 3.625 1.00 83.62 86 ILE A C 1
ATOM 659 O O . ILE A 1 86 ? 5.830 8.970 4.439 1.00 83.62 86 ILE A O 1
ATOM 663 N N . ARG A 1 87 ? 3.939 9.323 3.281 1.00 85.44 87 ARG A N 1
ATOM 664 C CA . ARG A 1 87 ? 3.704 10.666 3.842 1.00 85.44 87 ARG A CA 1
ATOM 665 C C . ARG A 1 87 ? 3.544 10.638 5.363 1.00 85.44 87 ARG A C 1
ATOM 667 O O . ARG A 1 87 ? 4.079 11.506 6.045 1.00 85.44 87 ARG A O 1
ATOM 674 N N . GLU A 1 88 ? 2.852 9.634 5.900 1.00 84.00 88 GLU A N 1
ATOM 675 C CA . GLU A 1 88 ? 2.712 9.481 7.351 1.00 84.00 88 GLU A CA 1
ATOM 676 C C . GLU A 1 88 ? 4.051 9.153 8.027 1.00 84.00 88 GLU A C 1
ATOM 678 O O . GLU A 1 88 ? 4.341 9.695 9.089 1.00 84.00 88 GLU A O 1
ATOM 683 N N . GLN A 1 89 ? 4.905 8.332 7.405 1.00 79.56 89 GLN A N 1
ATOM 684 C CA . GLN A 1 89 ? 6.253 8.053 7.919 1.00 79.56 89 GLN A CA 1
ATOM 685 C C . GLN A 1 89 ? 7.139 9.303 7.942 1.00 79.56 89 GLN A C 1
ATOM 687 O O . GLN A 1 89 ? 7.828 9.530 8.935 1.00 79.56 89 GLN A O 1
ATOM 692 N N . ILE A 1 90 ? 7.086 10.132 6.894 1.00 82.19 90 ILE A N 1
ATOM 693 C CA . ILE A 1 90 ? 7.781 11.429 6.865 1.00 82.19 90 ILE A CA 1
ATOM 694 C C . ILE A 1 90 ? 7.290 12.302 8.028 1.00 82.19 90 ILE A C 1
ATOM 696 O O . ILE A 1 90 ? 8.096 12.776 8.826 1.00 82.19 90 ILE A O 1
ATOM 700 N N . ARG A 1 91 ? 5.967 12.427 8.197 1.00 84.19 91 ARG A N 1
ATOM 701 C CA . ARG A 1 91 ? 5.353 13.203 9.286 1.00 84.19 91 ARG A CA 1
ATOM 702 C C . ARG A 1 91 ? 5.764 12.705 10.676 1.00 84.19 91 ARG A C 1
ATOM 704 O O . ARG A 1 91 ? 5.991 13.509 11.576 1.00 84.19 91 ARG A O 1
ATOM 711 N N . MET A 1 92 ? 5.840 11.389 10.881 1.00 78.38 92 MET A N 1
ATOM 712 C CA . MET A 1 92 ? 6.292 10.805 12.153 1.00 78.38 92 MET A CA 1
ATOM 713 C C . MET A 1 92 ? 7.768 11.092 12.415 1.00 78.38 92 MET A C 1
ATOM 715 O O . MET A 1 92 ? 8.115 11.483 13.527 1.00 78.38 92 MET A O 1
ATOM 719 N N . ALA A 1 93 ? 8.623 10.984 11.396 1.00 73.75 93 ALA A N 1
ATOM 720 C CA . ALA A 1 93 ? 10.042 11.305 11.521 1.00 73.75 93 ALA A CA 1
ATOM 721 C C . ALA A 1 93 ? 10.282 12.785 11.886 1.00 73.75 93 ALA A C 1
ATOM 723 O O . ALA A 1 93 ? 11.200 13.087 12.650 1.00 73.75 93 ALA A O 1
ATOM 724 N N . GLU A 1 94 ? 9.441 13.702 11.393 1.00 74.62 94 GLU A N 1
ATOM 725 C CA . GLU A 1 94 ? 9.466 15.124 11.770 1.00 74.62 94 GLU A CA 1
ATOM 726 C C . GLU A 1 94 ? 9.064 15.356 13.234 1.00 74.62 94 GLU A C 1
ATOM 728 O O . GLU A 1 94 ? 9.619 16.228 13.903 1.00 74.62 94 GLU A O 1
ATOM 733 N N . LEU A 1 95 ? 8.108 14.573 13.741 1.00 78.25 95 LEU A N 1
ATOM 734 C CA . LEU A 1 95 ? 7.583 14.697 15.102 1.00 78.25 95 LEU A CA 1
ATOM 735 C C . LEU A 1 95 ? 8.483 14.048 16.162 1.00 78.25 95 LEU A C 1
ATOM 737 O O . LEU A 1 95 ? 8.582 14.571 17.270 1.00 78.25 95 LEU A O 1
ATOM 741 N N . GLU A 1 96 ? 9.128 12.922 15.847 1.00 70.19 96 GLU A N 1
ATOM 742 C CA . GLU A 1 96 ? 9.911 12.137 16.815 1.00 70.19 96 GLU A CA 1
ATOM 743 C C . GLU A 1 96 ? 11.330 12.680 17.064 1.00 70.19 96 GLU A C 1
ATOM 745 O O . GLU A 1 96 ? 11.986 12.254 18.014 1.00 70.19 96 GLU A O 1
ATOM 750 N N . GLY A 1 97 ? 11.802 13.662 16.284 1.00 57.53 97 GLY A N 1
ATOM 751 C CA . GLY A 1 97 ? 12.998 14.448 16.625 1.00 57.53 97 GLY A CA 1
ATOM 752 C C . GLY A 1 97 ? 14.288 13.629 16.788 1.00 57.53 97 GLY A C 1
ATOM 753 O O . GLY A 1 97 ? 15.107 13.933 17.657 1.00 57.53 97 GLY A O 1
ATOM 754 N N . GLY A 1 98 ? 14.465 12.579 15.979 1.00 63.56 98 GLY A N 1
ATOM 755 C CA . GLY A 1 98 ? 15.672 11.747 15.974 1.00 63.56 98 GLY A CA 1
ATOM 756 C C . GLY A 1 98 ? 16.943 12.498 15.532 1.00 63.56 98 GLY A C 1
ATOM 757 O O . GLY A 1 98 ? 16.886 13.667 15.144 1.00 63.56 98 GLY A O 1
ATOM 758 N N . PRO A 1 99 ? 18.122 11.845 15.560 1.00 59.00 99 PRO A N 1
ATOM 759 C CA . PRO A 1 99 ? 19.372 12.456 15.112 1.00 59.00 99 PRO A CA 1
ATOM 760 C C . PRO A 1 99 ? 19.230 13.006 13.684 1.00 59.00 99 PRO A C 1
ATOM 762 O O . PRO A 1 99 ? 18.939 12.245 12.760 1.00 59.00 99 PRO A O 1
ATOM 765 N N . LEU A 1 100 ? 19.464 14.313 13.508 1.00 58.47 100 LEU A N 1
ATOM 766 C CA . LEU A 1 100 ? 19.251 15.058 12.252 1.00 58.47 100 LEU A CA 1
ATOM 767 C C . LEU A 1 100 ? 19.773 14.321 11.005 1.00 58.47 100 LEU A C 1
ATOM 769 O O . LEU A 1 100 ? 19.061 14.188 10.020 1.00 58.47 100 LEU A O 1
ATOM 773 N N . TRP A 1 101 ? 20.972 13.742 11.083 1.00 50.88 101 TRP A N 1
ATOM 774 C CA . TRP A 1 101 ? 21.622 13.052 9.965 1.00 50.88 101 TRP A CA 1
ATOM 775 C C . TRP A 1 101 ? 20.964 11.719 9.560 1.00 50.88 101 TRP A C 1
ATOM 777 O O . TRP A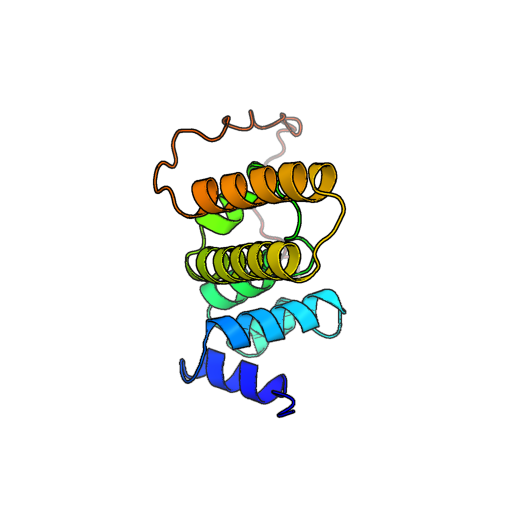 1 101 ? 20.992 11.366 8.384 1.00 50.88 101 TRP A O 1
ATOM 787 N N . GLN A 1 102 ? 20.362 10.972 10.495 1.00 56.47 102 GLN A N 1
ATOM 788 C CA . GLN A 1 102 ? 19.580 9.769 10.163 1.00 56.47 102 GLN A CA 1
ATOM 789 C C . GLN A 1 102 ? 18.203 10.148 9.622 1.00 56.47 102 GLN A C 1
ATOM 791 O O . GLN A 1 102 ? 17.727 9.523 8.675 1.00 56.47 102 GLN A O 1
ATOM 796 N N . SER A 1 103 ? 17.601 11.196 10.192 1.00 62.12 103 SER A N 1
ATOM 797 C CA . SER A 1 103 ? 16.324 11.736 9.730 1.00 62.12 103 SER A CA 1
ATOM 798 C C . SER A 1 103 ? 16.426 12.237 8.285 1.00 62.12 103 SER A C 1
ATOM 800 O O . SER A 1 103 ? 15.594 11.875 7.462 1.00 62.12 103 SER A O 1
ATOM 802 N N . ASP A 1 104 ? 17.498 12.949 7.922 1.00 66.75 104 ASP A N 1
ATOM 803 C CA . ASP A 1 104 ? 17.682 13.497 6.572 1.00 66.75 104 ASP A CA 1
ATOM 804 C C . ASP A 1 104 ? 17.866 12.418 5.485 1.00 66.75 104 ASP A C 1
ATOM 806 O O . ASP A 1 104 ? 17.304 12.543 4.396 1.00 66.75 104 ASP A O 1
ATOM 810 N N . ILE A 1 105 ? 18.617 11.340 5.761 1.00 66.38 105 ILE A N 1
ATOM 811 C CA . ILE A 1 105 ? 18.843 10.244 4.794 1.00 66.38 105 ILE A CA 1
ATOM 812 C C . ILE A 1 105 ? 17.558 9.441 4.564 1.00 66.38 105 ILE A C 1
ATOM 814 O O . ILE A 1 105 ? 17.208 9.120 3.422 1.00 66.38 105 ILE A O 1
ATOM 818 N N . ILE A 1 106 ? 16.850 9.112 5.648 1.00 70.75 106 ILE A N 1
ATOM 819 C CA . ILE A 1 106 ? 15.585 8.378 5.576 1.00 70.75 106 ILE A CA 1
ATOM 820 C C . ILE A 1 106 ? 14.528 9.253 4.895 1.00 70.75 106 ILE A C 1
ATOM 822 O O . ILE A 1 106 ? 13.858 8.779 3.978 1.00 70.75 106 ILE A O 1
ATOM 826 N N . ARG A 1 107 ? 14.446 10.542 5.250 1.00 77.69 107 ARG A N 1
ATOM 827 C CA . ARG A 1 107 ? 13.544 11.514 4.620 1.00 77.69 107 ARG A CA 1
ATOM 828 C C . ARG A 1 107 ? 13.788 11.617 3.119 1.00 77.69 107 ARG A C 1
ATOM 830 O O . ARG A 1 107 ? 12.855 11.391 2.360 1.00 77.69 107 ARG A O 1
ATOM 837 N N . GLY A 1 108 ? 15.026 11.856 2.683 1.00 78.06 108 GLY A N 1
ATOM 838 C CA . GLY A 1 108 ? 15.335 11.984 1.255 1.00 78.06 108 GLY A CA 1
ATOM 839 C C . GLY A 1 108 ? 15.010 10.718 0.453 1.00 78.06 108 GLY A C 1
ATOM 840 O O . GLY A 1 108 ? 14.566 10.794 -0.691 1.00 78.06 108 GLY A O 1
ATOM 841 N N . SER A 1 109 ? 15.165 9.539 1.065 1.00 76.69 109 SER A N 1
ATOM 842 C CA . SER A 1 109 ? 14.790 8.265 0.438 1.00 76.69 109 SER A CA 1
ATOM 843 C C . SER A 1 109 ? 13.268 8.103 0.313 1.00 76.69 109 SER A C 1
ATOM 845 O O . SER A 1 109 ? 12.783 7.633 -0.716 1.00 76.69 109 SER A O 1
ATOM 847 N N . LEU A 1 110 ? 12.511 8.513 1.337 1.00 82.00 110 LEU A N 1
ATOM 848 C CA . LEU A 1 110 ? 11.046 8.479 1.346 1.00 82.00 110 LEU A CA 1
ATOM 849 C C . LEU A 1 110 ? 10.435 9.513 0.392 1.00 82.00 110 LEU A C 1
ATOM 851 O O . LEU A 1 110 ? 9.511 9.180 -0.345 1.00 82.00 110 LEU A O 1
ATOM 855 N N . GLU A 1 111 ? 10.971 10.733 0.357 1.00 84.44 111 GLU A N 1
ATOM 856 C CA . GLU A 1 111 ? 10.564 11.791 -0.577 1.00 84.44 111 GLU A CA 1
ATOM 857 C C . GLU A 1 111 ? 10.786 11.355 -2.027 1.00 84.44 111 GLU A C 1
ATOM 859 O O . GLU A 1 111 ? 9.875 11.456 -2.844 1.00 84.44 111 GLU A O 1
ATOM 864 N N . LYS A 1 112 ? 11.950 10.770 -2.332 1.00 81.75 112 LYS A N 1
ATOM 865 C CA . LYS A 1 112 ? 12.237 10.235 -3.668 1.00 81.75 112 LYS A CA 1
ATOM 866 C C . LYS A 1 112 ? 11.299 9.090 -4.049 1.00 81.75 112 LYS A C 1
ATOM 868 O O . LYS A 1 112 ? 10.862 8.996 -5.191 1.00 81.75 112 LYS A O 1
ATOM 873 N N . ALA A 1 113 ? 10.972 8.206 -3.108 1.00 81.06 113 ALA A N 1
ATOM 874 C CA . ALA A 1 113 ? 10.004 7.143 -3.357 1.00 81.06 113 ALA A CA 1
ATOM 875 C C . ALA A 1 113 ? 8.594 7.698 -3.609 1.00 81.06 113 ALA A C 1
ATOM 877 O O . ALA A 1 113 ? 7.886 7.188 -4.475 1.00 81.06 113 ALA A O 1
ATOM 878 N N . LEU A 1 114 ? 8.199 8.749 -2.887 1.00 84.94 114 LEU A N 1
ATOM 879 C CA . LEU A 1 114 ? 6.927 9.435 -3.092 1.00 84.94 114 LEU A CA 1
ATOM 880 C C . LEU A 1 114 ? 6.869 10.101 -4.472 1.00 84.94 114 LEU A C 1
ATOM 882 O O . LEU A 1 114 ? 5.910 9.882 -5.205 1.00 84.94 114 LEU A O 1
ATOM 886 N N . GLU A 1 115 ? 7.922 10.823 -4.856 1.00 84.81 115 GLU A N 1
ATOM 887 C CA . GLU A 1 115 ? 8.069 11.423 -6.185 1.00 84.81 115 GLU A CA 1
ATOM 888 C C . GLU A 1 115 ? 7.954 10.357 -7.282 1.00 84.81 115 GLU A C 1
ATOM 890 O O . GLU A 1 115 ? 7.166 10.503 -8.216 1.00 84.81 115 GLU A O 1
ATOM 895 N N . LEU A 1 116 ? 8.659 9.232 -7.138 1.00 78.69 116 LEU A N 1
ATOM 896 C CA . LEU A 1 116 ? 8.581 8.128 -8.093 1.00 78.69 116 LEU A CA 1
ATOM 897 C C . LEU A 1 116 ? 7.166 7.561 -8.217 1.00 78.69 116 LEU A C 1
ATOM 899 O O . LEU A 1 116 ? 6.761 7.235 -9.329 1.00 78.69 116 LEU A O 1
ATOM 903 N N . LEU A 1 117 ? 6.423 7.435 -7.114 1.00 79.75 117 LEU A N 1
ATOM 904 C CA . LEU A 1 117 ? 5.036 6.963 -7.135 1.00 79.75 117 LEU A CA 1
ATOM 905 C C . LEU A 1 117 ? 4.085 7.976 -7.789 1.00 79.75 117 LEU A C 1
ATOM 907 O O . LEU A 1 117 ? 3.127 7.559 -8.436 1.00 79.75 117 LEU A O 1
ATOM 911 N N . GLU A 1 118 ? 4.321 9.274 -7.607 1.00 81.06 118 GLU A N 1
ATOM 912 C CA . GLU A 1 118 ? 3.435 10.356 -8.059 1.00 81.06 118 GLU A CA 1
ATOM 913 C C . GLU A 1 118 ? 3.697 10.818 -9.495 1.00 81.06 118 GLU A C 1
ATOM 915 O O . GLU A 1 118 ? 2.791 11.339 -10.145 1.00 81.06 118 GLU A O 1
ATOM 920 N N . THR A 1 119 ? 4.907 10.615 -10.010 1.00 78.38 119 THR A N 1
ATOM 921 C CA . THR A 1 119 ? 5.267 11.036 -11.367 1.00 78.38 119 THR A CA 1
ATOM 922 C C . THR A 1 119 ? 4.727 10.037 -12.393 1.00 78.38 119 THR A C 1
ATOM 924 O O . THR A 1 119 ? 5.012 8.846 -12.309 1.00 78.38 119 THR A O 1
ATOM 927 N N . ASP A 1 120 ? 3.988 10.506 -13.402 1.00 57.59 120 ASP A N 1
ATOM 928 C CA . ASP A 1 120 ? 3.376 9.658 -14.444 1.00 57.59 120 ASP A CA 1
ATOM 929 C C . ASP A 1 120 ? 4.365 9.158 -15.519 1.00 57.59 120 ASP A C 1
ATOM 931 O O . ASP A 1 120 ? 3.987 8.380 -16.394 1.00 57.59 120 ASP A O 1
ATOM 935 N N . HIS A 1 121 ? 5.647 9.536 -15.465 1.00 54.66 121 HIS A N 1
ATOM 936 C CA . HIS A 1 121 ? 6.640 9.077 -16.440 1.00 54.66 121 HIS A CA 1
ATOM 937 C C . HIS A 1 121 ? 6.987 7.606 -16.213 1.00 54.66 121 HIS A C 1
ATOM 939 O O . HIS A 1 121 ? 7.735 7.258 -15.299 1.00 54.66 121 HIS A O 1
ATOM 945 N N . VAL A 1 122 ? 6.373 6.732 -17.010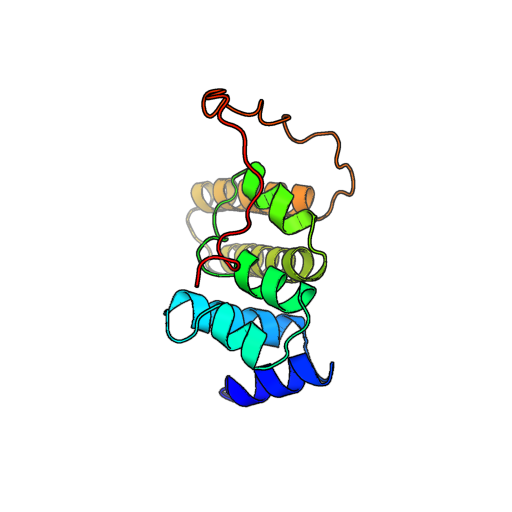 1.00 54.00 122 VAL A N 1
ATOM 946 C CA . VAL A 1 122 ? 6.645 5.285 -17.070 1.00 54.00 122 VAL A CA 1
ATOM 947 C C . VAL A 1 122 ? 8.057 5.005 -17.625 1.00 54.00 122 VAL A C 1
ATOM 949 O O . VAL A 1 122 ? 8.570 3.905 -17.456 1.00 54.00 122 VAL A O 1
ATOM 952 N N . ASP A 1 123 ? 8.716 6.008 -18.212 1.00 49.94 123 ASP A N 1
ATOM 953 C CA . ASP A 1 123 ? 9.911 5.822 -19.045 1.00 49.94 123 ASP A CA 1
ATOM 954 C C . ASP A 1 123 ? 11.266 5.806 -18.310 1.00 49.94 123 ASP A C 1
ATOM 956 O O . ASP A 1 123 ? 12.251 5.374 -18.902 1.00 49.94 123 ASP A O 1
ATOM 960 N N . ASP A 1 124 ? 11.349 6.225 -17.041 1.00 47.06 124 ASP A N 1
ATOM 961 C CA . ASP A 1 124 ? 12.648 6.451 -16.366 1.00 47.06 124 ASP A CA 1
ATOM 962 C C . ASP A 1 124 ? 13.036 5.408 -15.309 1.00 47.06 124 ASP A C 1
ATOM 964 O O . ASP A 1 124 ? 14.066 5.538 -14.638 1.00 47.06 124 ASP A O 1
ATOM 968 N N . PHE A 1 125 ? 12.261 4.335 -15.154 1.00 47.88 125 PHE A N 1
ATOM 969 C CA . PHE A 1 125 ? 12.800 3.196 -14.421 1.00 47.88 125 PHE A CA 1
ATOM 970 C C . PHE A 1 125 ? 13.812 2.485 -15.308 1.00 47.88 125 PHE A C 1
ATOM 972 O O . PHE A 1 125 ? 13.509 2.242 -16.479 1.00 47.88 125 PHE A O 1
ATOM 979 N N . PRO A 1 126 ? 15.004 2.129 -14.787 1.00 42.09 126 PRO A N 1
ATOM 980 C CA . PRO A 1 126 ? 15.911 1.286 -15.539 1.00 42.09 126 PRO A CA 1
ATOM 981 C C . PRO A 1 126 ? 15.104 0.065 -15.946 1.00 42.09 126 PRO A C 1
ATOM 983 O O . PRO A 1 126 ? 14.586 -0.641 -15.080 1.00 42.09 126 PRO A O 1
ATOM 986 N N . THR A 1 127 ? 14.940 -0.132 -17.257 1.00 39.69 127 THR A N 1
ATOM 987 C CA . THR A 1 127 ? 14.405 -1.371 -17.797 1.00 39.69 127 THR A CA 1
ATOM 988 C C . THR A 1 127 ? 15.241 -2.444 -17.138 1.00 39.69 127 THR A C 1
ATOM 990 O O . THR A 1 127 ? 16.442 -2.549 -17.409 1.00 39.69 127 THR A O 1
ATOM 993 N N . VAL A 1 128 ? 14.651 -3.154 -16.178 1.00 41.34 128 VAL A N 1
ATOM 994 C CA . VAL A 1 128 ? 15.265 -4.342 -15.621 1.00 41.34 128 VAL A CA 1
ATOM 995 C C . VAL A 1 128 ? 15.426 -5.189 -16.859 1.00 41.34 128 VAL A C 1
ATOM 997 O O . VAL A 1 128 ? 14.434 -5.634 -17.432 1.00 41.34 128 VAL A O 1
ATOM 1000 N N . LYS A 1 129 ? 16.656 -5.276 -17.378 1.00 36.53 129 LYS A N 1
ATOM 1001 C CA . LYS A 1 129 ? 16.966 -6.278 -18.382 1.00 36.53 129 LYS A CA 1
ATOM 1002 C C . LYS A 1 129 ? 16.460 -7.542 -17.737 1.00 36.53 129 LYS A C 1
ATOM 1004 O O . LYS A 1 129 ? 16.944 -7.860 -16.650 1.00 36.53 129 LYS A O 1
ATOM 1009 N N . GLU A 1 130 ? 15.440 -8.145 -18.339 1.00 40.44 130 GLU A N 1
ATOM 1010 C CA . GLU A 1 130 ? 14.989 -9.473 -17.978 1.00 40.44 130 GLU A CA 1
ATOM 1011 C C . GLU A 1 130 ? 16.272 -10.277 -17.825 1.00 40.44 130 GLU A C 1
ATOM 1013 O O . GLU A 1 130 ? 17.016 -10.487 -18.787 1.00 40.44 130 GLU A O 1
ATOM 1018 N N . LEU A 1 131 ? 16.643 -10.550 -16.573 1.00 41.44 131 LEU A N 1
ATOM 1019 C CA . LEU A 1 131 ? 17.696 -11.493 -16.297 1.00 41.44 131 LEU A CA 1
ATOM 1020 C C . LEU A 1 131 ? 17.086 -12.773 -16.812 1.00 41.44 131 LEU A C 1
ATOM 1022 O O . LEU A 1 131 ? 16.158 -13.285 -16.196 1.00 41.44 131 LEU A O 1
ATOM 1026 N N . ASP A 1 132 ? 17.542 -13.137 -18.007 1.00 38.22 132 ASP A N 1
ATOM 1027 C CA . ASP A 1 132 ? 17.328 -14.377 -18.724 1.00 38.22 132 ASP A CA 1
ATOM 1028 C C . ASP A 1 132 ? 17.241 -15.514 -17.704 1.00 38.22 132 ASP A C 1
ATOM 1030 O O . ASP A 1 132 ? 18.238 -16.102 -17.276 1.00 38.22 132 ASP A O 1
ATOM 1034 N N . CYS A 1 133 ? 16.018 -15.761 -17.234 1.00 37.94 133 CYS A N 1
ATOM 1035 C CA . CYS A 1 133 ? 15.646 -16.974 -16.544 1.00 37.94 133 CYS A CA 1
ATOM 1036 C C . CYS A 1 133 ? 15.623 -18.007 -17.656 1.00 37.94 133 CYS A C 1
ATOM 1038 O O . CYS A 1 133 ? 14.584 -18.217 -18.270 1.00 37.94 133 CYS A O 1
ATOM 1040 N N . GLY A 1 134 ? 16.826 -18.510 -17.945 1.00 34.41 134 GLY A N 1
ATOM 1041 C CA . GLY A 1 134 ? 17.216 -19.370 -19.048 1.00 34.41 134 GLY A CA 1
ATOM 1042 C C . GLY A 1 134 ? 16.083 -19.828 -19.949 1.00 34.41 134 GLY A C 1
ATOM 1043 O O . GLY A 1 134 ? 15.248 -20.633 -19.539 1.00 34.41 134 GLY A O 1
ATOM 1044 N N . SER A 1 135 ? 16.148 -19.382 -21.202 1.00 41.38 135 SER A N 1
ATOM 1045 C CA . SER A 1 135 ? 15.491 -20.006 -22.348 1.00 41.38 135 SER A CA 1
ATOM 1046 C C . SER A 1 135 ? 15.779 -21.518 -22.391 1.00 41.38 135 SER A C 1
ATOM 1048 O O . SER A 1 135 ? 16.709 -22.003 -23.034 1.00 41.38 135 SER A O 1
ATOM 1050 N N . GLY A 1 136 ? 14.978 -22.273 -21.645 1.00 35.50 136 GLY A N 1
ATOM 1051 C CA . GLY A 1 136 ? 14.725 -23.687 -21.824 1.00 35.50 136 GLY A CA 1
ATOM 1052 C C . GLY A 1 136 ? 13.438 -23.791 -22.616 1.00 35.50 136 GLY A C 1
ATOM 1053 O O . GLY A 1 136 ? 12.354 -23.791 -22.044 1.00 35.50 136 GLY A O 1
ATOM 1054 N N . ILE A 1 137 ? 13.573 -23.827 -23.937 1.00 49.69 137 ILE A N 1
ATOM 1055 C CA . ILE A 1 137 ? 12.507 -24.233 -24.849 1.00 49.69 137 ILE A CA 1
ATOM 1056 C C . ILE A 1 137 ? 12.046 -25.627 -24.415 1.00 49.69 137 ILE A C 1
ATOM 1058 O O . ILE A 1 137 ? 12.786 -26.588 -24.610 1.00 49.69 137 ILE A O 1
ATOM 1062 N N . LEU A 1 138 ? 10.850 -25.723 -23.837 1.00 43.78 138 LEU A N 1
ATOM 1063 C CA . LEU A 1 138 ? 9.976 -26.884 -23.961 1.00 43.78 138 LEU A CA 1
ATOM 1064 C C . LEU A 1 138 ? 8.536 -26.379 -24.040 1.00 43.78 138 LEU A C 1
ATOM 1066 O O . LEU A 1 138 ? 7.992 -25.847 -23.073 1.00 43.78 138 LEU A O 1
ATOM 1070 N N . ASP A 1 139 ? 7.988 -26.528 -25.241 1.00 48.25 139 ASP A N 1
ATOM 1071 C CA . ASP A 1 139 ? 6.576 -26.466 -25.585 1.00 48.25 139 ASP A CA 1
ATOM 1072 C C . ASP A 1 139 ? 5.695 -27.197 -24.554 1.00 48.25 139 ASP A C 1
ATOM 1074 O O . ASP A 1 139 ? 5.968 -28.344 -24.201 1.00 48.25 139 ASP A O 1
ATOM 1078 N N . ASP A 1 140 ? 4.677 -26.506 -24.036 1.00 45.91 140 ASP A N 1
ATOM 1079 C CA . ASP A 1 140 ? 3.253 -26.874 -24.126 1.00 45.91 140 ASP A CA 1
ATOM 1080 C C . ASP A 1 140 ? 2.433 -26.062 -23.106 1.00 45.91 140 ASP A C 1
ATOM 1082 O O . ASP A 1 140 ? 2.529 -26.226 -21.885 1.00 45.91 140 ASP A O 1
ATOM 1086 N N . ASP A 1 141 ? 1.603 -25.175 -23.654 1.00 56.59 141 ASP A N 1
ATOM 1087 C CA . ASP A 1 141 ? 0.568 -24.399 -22.981 1.00 56.59 141 ASP A CA 1
ATOM 1088 C C . ASP A 1 141 ? -0.524 -25.316 -22.410 1.00 56.59 141 ASP A C 1
ATOM 1090 O O . ASP A 1 141 ? -1.508 -25.634 -23.078 1.00 56.59 141 ASP A O 1
ATOM 1094 N N . VAL A 1 142 ? -0.393 -25.694 -21.138 1.00 51.69 142 VAL A N 1
ATOM 1095 C CA . VAL A 1 142 ? -1.536 -26.136 -20.328 1.00 51.69 142 VAL A CA 1
ATOM 1096 C C . VAL A 1 142 ? -1.471 -25.432 -18.975 1.00 51.69 142 VAL A C 1
ATOM 1098 O O . VAL A 1 142 ? -0.559 -25.694 -18.181 1.00 51.69 142 VAL A O 1
ATOM 1101 N N . PRO A 1 143 ? -2.415 -24.527 -18.673 1.00 50.34 143 PRO A N 1
ATOM 1102 C CA . PRO A 1 143 ? -2.500 -23.916 -17.360 1.00 50.34 143 PRO A CA 1
ATOM 1103 C C . PRO A 1 143 ? -2.639 -24.973 -16.258 1.00 50.34 143 PRO A C 1
ATOM 1105 O O . PRO A 1 143 ? -3.347 -25.968 -16.404 1.00 50.34 143 PRO A O 1
ATOM 1108 N N . PHE A 1 144 ? -2.017 -24.720 -15.105 1.00 46.03 144 PHE A N 1
ATOM 1109 C CA . PHE A 1 144 ? -1.991 -25.623 -13.942 1.00 46.03 144 PHE A CA 1
ATOM 1110 C C . PHE A 1 144 ? -3.379 -26.124 -13.477 1.00 46.03 144 PHE A C 1
ATOM 1112 O O . PHE A 1 144 ? -3.467 -27.138 -12.791 1.00 46.03 144 PHE A O 1
ATOM 1119 N N . TRP A 1 145 ? -4.463 -25.445 -13.859 1.00 53.66 145 TRP A N 1
ATOM 1120 C CA . TRP A 1 145 ? -5.842 -25.779 -13.501 1.00 53.66 145 TRP A CA 1
ATOM 1121 C C . TRP A 1 145 ? -6.554 -26.775 -14.440 1.00 53.66 145 TRP A C 1
ATOM 1123 O O . TRP A 1 145 ? -7.727 -27.047 -14.212 1.00 53.66 145 TRP A O 1
ATOM 1133 N N . GLU A 1 146 ? -5.887 -27.327 -15.460 1.00 52.28 146 GLU A N 1
ATOM 1134 C CA . GLU A 1 146 ? -6.453 -28.351 -16.370 1.00 52.28 146 GLU A CA 1
ATOM 1135 C C . GLU A 1 146 ? -5.929 -29.783 -16.130 1.00 52.28 146 GLU A C 1
ATOM 1137 O O . GLU A 1 146 ? -6.137 -30.670 -16.956 1.00 52.28 146 GLU A O 1
ATOM 1142 N N . ARG A 1 147 ? -5.256 -30.056 -15.004 1.00 45.56 147 ARG A N 1
ATOM 1143 C CA . ARG A 1 147 ? -4.884 -31.432 -14.622 1.00 45.56 147 ARG A CA 1
ATOM 1144 C C . ARG A 1 147 ? -5.881 -31.998 -13.608 1.00 45.56 147 ARG A C 1
ATOM 1146 O O . ARG A 1 147 ? -5.781 -31.672 -12.426 1.00 45.56 147 ARG A O 1
ATOM 1153 N N . ASP A 1 148 ? -6.811 -32.819 -14.098 1.00 53.03 148 ASP A N 1
ATOM 1154 C CA . ASP A 1 148 ? -7.603 -33.769 -13.294 1.00 53.03 148 ASP A CA 1
ATOM 1155 C C . ASP A 1 148 ? -6.722 -34.875 -12.678 1.00 53.03 148 ASP A C 1
ATOM 1157 O O . ASP A 1 148 ? -5.760 -35.326 -13.350 1.00 53.03 148 ASP A O 1
#

Sequence (148 aa):
MNIRDYRSALDNLKSGSGDTIADIELVAKYLDRKEVNLLDLRREGLPGEIIDACFLLSDCGDSLAPERLCCLRANPLARSGKARKIREQIRMAELEGGPLWQSDIIRGSLEKALELLETDHVDDFPTVKELDCGSGILDDDVPFWERD

Foldseek 3Di:
DPPPDLVNLLVCQQVVHDDVLVSLLVLLACVQVVVDDLVVSVVSPGDPLSSLLSVLNHPVPPDLDLVSLLSQLVRPSNLVSVLVVLVVVLVVLVVVPPDPVVNVVSNVSSVVSNCSSPDPPPPPRPPPPPPCPDPPDDDDDDPPVPDD

Radius of gyration: 18.67 Å; chains: 1; bounding box: 42×49×45 Å

Secondary structure (DSSP, 8-state):
-----HHHHHHHHHHT-S-HHHHHHHHHHHHHTTSS-HHHHHHTT--HHHHHHHHHHSTT-----HHHHHHHHHSHHHHHHHHHHHHHHHHHHHHHT--HHHHHHHHHHHHHHHHHHH---GGGS------------------GGG--

=== Feature glossary ===
Annotated list of the representations used here:

Nearest PDB structures. The Foldseek neighbor list gives the closest experimentally determined structures in the PDB, ranked by structural alignment. TM-score near 1 means near-identical fold; near 0.3 means only rough topology match. This is how one finds what a novel AlphaFold prediction most resembles in the solved-structure universe.

Foldseek 3Di. Foldseek's 3Di representation compresses backbone geometry into a per-residue letter drawn from a learned twenty-state alphabet. It captures the tertiary interaction pattern around each residue — which residues are packed against it in space, regardless of where they are in sequence.

Radius of gyration, Cα contacts, bounding box. Radius of gyration (Rg) is the root-mean-square distance of Cα atoms from their centroid — a single number for overall size and compactness. A globular domain of N residues has Rg ≈ 2.2·N^0.38 Å; an extended or disordered chain has a much larger Rg. The Cα contact count is the number of residue pairs whose Cα atoms are within 8 Å and are more than four positions apart in sequence — a standard proxy for tertiary packing density. The bounding box is the smallest axis-aligned box enclosing all Cα atoms.

InterPro / GO / CATH / organism. The annotation block draws on four external resources. InterPro: which protein families and domains the sequence belongs to. GO: standardized terms for what the protein does, what process it participates in, and where in the cell it acts. CATH: which structural fold it has in the CATH hierarchy. Organism: the species of origin.

mmCIF coordinates. The mmCIF block holds the 3D Cartesian coordinates of each backbone atom (N, Cα, C, O) in ångströms. mmCIF is the PDB's canonical archive format — a tagged-loop text representation of the atomic model.

pLDDT. pLDDT is the predicted lDDT-Cα score: AlphaFold's confidence that the local environment of each residue (all inter-atomic distances within 15 Å) is correctly placed. It is a per-residue number between 0 and 100, with higher meaning more reliable.

Backbone torsions (φ/ψ). φ (phi) and ψ (psi) are the two rotatable backbone dihedrals per residue: φ is the C(i-1)–N–Cα–C torsion, ψ is the N–Cα–C–N(i+1) torsion, both in degrees on (−180°, 180°]. α-helical residues cluster near (−60°, −45°); β-strand residues near (−120°, +130°). A Ramachandran plot is simply a scatter of (φ, ψ) for every residue.

B-factor. For experimental (PDB) structures, the B-factor (temperature factor) quantifies the positional spread of each atom in the crystal — a combination of thermal vibration and static disorder — in units of Å². High B-factors mark flexible loops or poorly resolved regions; low B-factors mark the rigid, well-ordered core.

Secondary structure (3-state, P-SEA). SS3 is a coarse helix/strand/coil call (letters a/b/c) made by the P-SEA algorithm from inter-Cα distances and dihedrals. It is less detailed than DSSP but needs only Cα positions.

Predicted aligned error. Predicted aligned error is AlphaFold's pairwise confidence. Unlike pLDDT (per-residue), PAE is per-residue-pair and captures whether two parts of the structure are correctly placed relative to each other. Units are ångströms of expect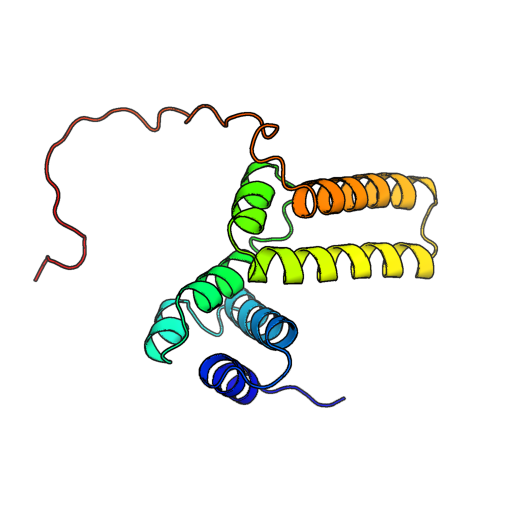ed positional error.

Solvent-accessible surface area. Solvent-accessible surface area (SASA) is the area in Å² traced out by the centre of a 1.4 Å probe sphere (a water molecule) rolled over the protein's van der Waals surface (Shrake–Rupley / Lee–Richards construction). Buried residues have near-zero SASA; fully exposed residues can exceed 200 Å². The total SASA scales roughly with the number of surface residues.

Secondary structure (8-state, DSSP). The SS8 string is DSSP's per-residue secondary-structure call. α-helix (H) means an i→i+4 H-bond ladder; β-strand (E) means the residue participates in a β-sheet; 3₁₀ (G) and π (I) are tighter and wider helices; T/S are turns/bends; '-' is loop.

Rendered structure images. Structure images are PyMOL renders from six orthogonal camera directions. Cartoon representation draws helices as coils and strands as arrows; sticks shows the backbone as bonds; surface shows the solvent-excluded envelope. Rainbow coloring maps sequence po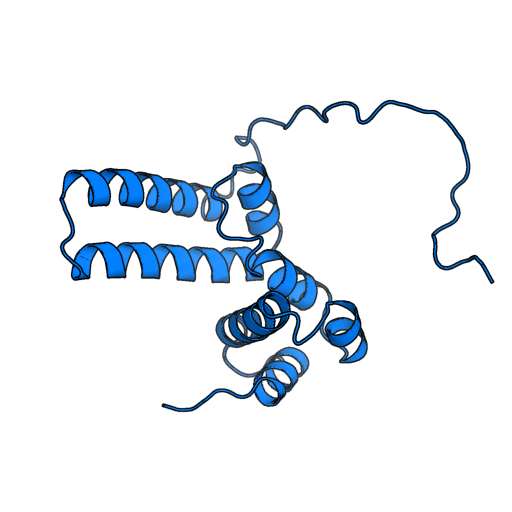sition to hue (blue→red, N→C); chain coloring assigns a distinct color per polypeptide.

Sequence. The amino-acid sequence is the protein's primary structure: the linear order of residues from the N-terminus to the C-terminus, written in one-letter code. Everything else here — the 3D coordinates, the secondary structure, the domain annotations — is ultimately a consequence of this string.

Contact-map, Ramachandran, and PAE plots. Three diagnostic plots accompany the record. The Cα contact map visualizes the tertiary structure as a 2D adjacency matrix (8 Å cutoff, sequence-local contacts suppressed). The Ramachandran plot shows the distribution of backbone (φ, ψ) torsions, with points in the α and β basins reflecting secondary structure content. The PAE plot shows AlphaFold's inter-residue confidence as a color matrix.